Protein AF-A0A3B8PTM5-F1 (afdb_monomer_lite)

Sequence (87 aa):
MADTSSPSHMKTFSVKLPEPLADWLNGEAKQTLRSRSETVREALELKRDGNAKRDRTMADAMADLRGTISGPRDLSTNPKYFADFGR

Secondary structure (DSSP, 8-state):
---------PPP------HHHHHHHHHHHHHHT--HHHHHHHHHHHHHHHHHTTT--HHHHTGGGTTTS---S-STT-GGGSTTTT-

Radius of gyration: 24.59 Å; chains: 1; bounding box: 59×55×47 Å

Structure (mmCIF, N/CA/C/O backbone):
data_AF-A0A3B8PTM5-F1
#
_entry.id   AF-A0A3B8PTM5-F1
#
loop_
_atom_site.group_PDB
_atom_site.id
_atom_site.type_symbol
_atom_site.label_atom_id
_atom_site.label_alt_id
_atom_site.label_comp_id
_atom_site.label_asym_id
_atom_site.label_entity_id
_atom_site.label_seq_id
_atom_site.pdbx_PDB_ins_code
_atom_site.Cartn_x
_atom_site.Cartn_y
_atom_site.Cartn_z
_atom_site.occupancy
_atom_site.B_iso_or_equiv
_atom_site.auth_seq_id
_atom_site.auth_comp_id
_atom_site.auth_asym_id
_atom_site.auth_atom_id
_atom_site.pdbx_PDB_model_num
ATOM 1 N N . MET A 1 1 ? 17.424 33.147 -0.398 1.00 44.06 1 MET A N 1
ATOM 2 C CA . MET A 1 1 ? 17.068 31.962 -1.206 1.00 44.06 1 MET A CA 1
ATOM 3 C C . MET A 1 1 ? 15.917 31.277 -0.491 1.00 44.06 1 MET A C 1
ATOM 5 O O . MET A 1 1 ? 16.154 30.644 0.525 1.00 44.06 1 MET A O 1
ATOM 9 N N . ALA A 1 2 ? 14.680 31.555 -0.907 1.00 42.53 2 ALA A N 1
ATOM 10 C CA . ALA A 1 2 ? 13.485 30.990 -0.285 1.00 42.53 2 ALA A CA 1
ATOM 11 C C . ALA A 1 2 ? 13.160 29.659 -0.970 1.00 42.53 2 ALA A C 1
ATOM 13 O O . ALA A 1 2 ? 12.945 29.617 -2.181 1.00 42.53 2 ALA A O 1
ATOM 14 N N . ASP A 1 3 ? 13.188 28.588 -0.187 1.00 45.00 3 ASP A N 1
ATOM 15 C CA . ASP A 1 3 ? 12.838 27.240 -0.608 1.00 45.00 3 ASP A CA 1
ATOM 16 C C . ASP A 1 3 ? 11.344 27.204 -0.962 1.00 45.00 3 ASP A C 1
ATOM 18 O O . ASP A 1 3 ? 10.480 27.409 -0.110 1.00 45.00 3 ASP A O 1
ATOM 22 N N . THR A 1 4 ? 11.031 27.047 -2.249 1.00 51.34 4 THR A N 1
ATOM 23 C CA . THR A 1 4 ? 9.648 27.024 -2.748 1.00 51.34 4 THR A CA 1
ATOM 24 C C . THR A 1 4 ? 9.218 25.573 -2.941 1.00 51.34 4 THR A C 1
ATOM 26 O O . THR A 1 4 ? 8.946 25.129 -4.055 1.00 51.34 4 THR A O 1
ATOM 29 N N . SER A 1 5 ? 9.174 24.808 -1.850 1.00 44.28 5 SER A N 1
ATOM 30 C CA . SER A 1 5 ? 8.529 23.495 -1.854 1.00 44.28 5 SER A CA 1
ATOM 31 C C . SER A 1 5 ? 7.014 23.714 -1.873 1.00 44.28 5 SER A C 1
ATOM 33 O O . SER A 1 5 ? 6.382 23.987 -0.853 1.00 44.28 5 SER A O 1
ATOM 35 N N . SER A 1 6 ? 6.439 23.716 -3.076 1.00 52.28 6 SER A N 1
ATOM 36 C CA . SER A 1 6 ? 4.992 23.837 -3.274 1.00 52.28 6 SER A CA 1
ATOM 37 C C . SER A 1 6 ? 4.284 22.643 -2.621 1.00 52.28 6 SER A C 1
ATOM 39 O O . SER A 1 6 ? 4.713 21.510 -2.851 1.00 52.28 6 SER A O 1
ATOM 41 N N . PRO A 1 7 ? 3.196 22.834 -1.849 1.00 56.50 7 PRO A N 1
ATOM 42 C CA . PRO A 1 7 ? 2.412 21.713 -1.355 1.00 56.50 7 PRO A CA 1
ATOM 43 C C . PRO A 1 7 ? 1.844 20.966 -2.562 1.00 56.50 7 PRO A C 1
ATOM 45 O O . PRO A 1 7 ? 1.081 21.514 -3.360 1.00 56.50 7 PRO A O 1
ATOM 48 N N . SER A 1 8 ? 2.261 19.714 -2.724 1.00 62.53 8 SER A N 1
ATOM 49 C CA . SER A 1 8 ? 1.727 18.800 -3.724 1.00 62.53 8 SER A CA 1
ATOM 50 C C . SER A 1 8 ? 0.203 18.762 -3.580 1.00 62.53 8 SER A C 1
ATOM 52 O O . SER A 1 8 ? -0.337 18.370 -2.549 1.00 62.53 8 SER A O 1
ATOM 54 N N . HIS A 1 9 ? -0.514 19.241 -4.598 1.00 72.00 9 HIS A N 1
ATOM 55 C CA . HIS A 1 9 ? -1.974 19.285 -4.584 1.00 72.00 9 HIS A CA 1
ATOM 56 C C . HIS A 1 9 ? -2.538 17.857 -4.494 1.00 72.00 9 HIS A C 1
ATOM 58 O O . HIS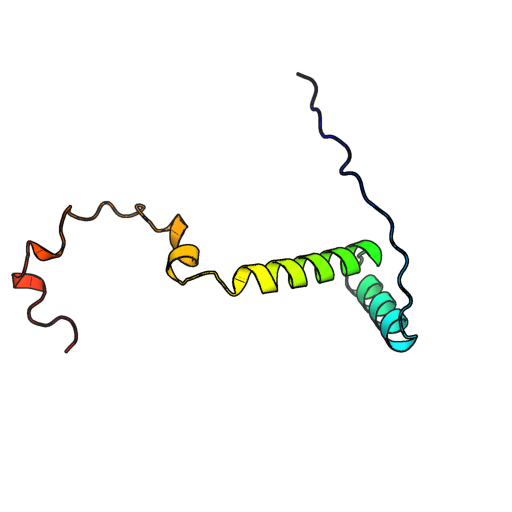 A 1 9 ? -2.652 17.151 -5.497 1.00 72.00 9 HIS A O 1
ATOM 64 N N . MET A 1 10 ? -2.906 17.422 -3.288 1.00 79.38 10 MET A N 1
ATOM 65 C CA . MET A 1 10 ? -3.579 16.146 -3.066 1.00 79.38 10 MET A CA 1
ATOM 66 C C . MET A 1 10 ? -5.064 16.291 -3.400 1.00 79.38 10 MET A C 1
ATOM 68 O O . MET A 1 10 ? -5.777 17.084 -2.787 1.00 79.38 10 MET A O 1
ATOM 72 N N . LYS A 1 11 ? -5.545 15.511 -4.371 1.00 84.38 11 LYS A N 1
ATOM 73 C CA . LYS A 1 11 ? -6.978 15.405 -4.668 1.00 84.38 11 LYS A CA 1
ATOM 74 C C . LYS A 1 11 ? -7.577 14.255 -3.868 1.00 84.38 11 LYS A C 1
ATOM 76 O O . LYS A 1 11 ? -7.072 13.134 -3.917 1.00 84.38 11 LYS A O 1
ATOM 81 N N . THR A 1 12 ? -8.653 14.531 -3.142 1.00 89.00 12 THR A N 1
ATOM 82 C CA . THR A 1 12 ? -9.427 13.508 -2.440 1.00 89.00 12 THR A CA 1
ATOM 83 C C . THR A 1 12 ? -10.417 12.862 -3.401 1.00 89.00 12 THR A C 1
ATOM 85 O O . THR A 1 12 ? -11.066 13.530 -4.204 1.00 89.00 12 THR A O 1
ATOM 88 N N . PHE A 1 13 ? -10.527 11.540 -3.330 1.00 86.31 13 PHE A N 1
ATOM 89 C CA . PHE A 1 13 ? -11.513 10.767 -4.072 1.00 86.31 13 PHE A CA 1
ATOM 90 C C . PHE A 1 13 ? -12.161 9.769 -3.112 1.00 86.31 13 PHE A C 1
ATOM 92 O O . PHE A 1 13 ? -11.510 9.271 -2.195 1.00 86.31 13 PHE A O 1
ATOM 99 N N . SER A 1 14 ? -13.458 9.522 -3.286 1.00 89.75 14 SER A N 1
ATOM 100 C CA . SER A 1 14 ? -14.209 8.554 -2.482 1.00 89.75 14 SER A CA 1
ATOM 101 C C . SER A 1 14 ? -14.521 7.334 -3.336 1.00 89.75 14 SER A C 1
ATOM 103 O O . SER A 1 14 ? -15.067 7.473 -4.429 1.00 89.75 14 SER A O 1
ATOM 105 N N . VAL A 1 15 ? -14.180 6.145 -2.841 1.00 89.12 15 VAL A N 1
ATOM 106 C CA . VAL A 1 15 ? -14.429 4.868 -3.524 1.00 89.12 15 VAL A CA 1
ATOM 107 C C . VAL A 1 15 ? -15.239 3.971 -2.611 1.00 89.12 15 VAL A C 1
ATOM 109 O O . VAL A 1 15 ? -14.945 3.853 -1.424 1.00 89.12 15 VAL A O 1
ATOM 112 N N . LYS A 1 16 ? -16.260 3.327 -3.177 1.00 93.62 16 LYS A N 1
ATOM 113 C CA . LYS A 1 16 ? -16.994 2.266 -2.490 1.00 93.62 16 LYS A CA 1
ATOM 114 C C . LYS A 1 16 ? -16.155 0.993 -2.531 1.00 93.62 16 LYS A C 1
ATOM 116 O O . LYS A 1 16 ? -15.806 0.532 -3.615 1.00 93.62 16 LYS A O 1
ATOM 121 N N . LEU A 1 17 ? -15.846 0.445 -1.362 1.00 91.44 17 LEU A N 1
ATOM 122 C CA . LEU A 1 17 ? -15.109 -0.806 -1.215 1.00 91.44 17 LEU A CA 1
ATOM 123 C C . LEU A 1 17 ? -16.048 -1.875 -0.645 1.00 91.44 17 LEU A C 1
ATOM 125 O O . LEU A 1 17 ? -16.866 -1.549 0.214 1.00 91.44 17 LEU A O 1
ATOM 129 N N . PRO A 1 18 ? -15.949 -3.134 -1.098 1.00 95.81 18 PRO A N 1
ATOM 130 C CA . PRO A 1 18 ? -16.565 -4.253 -0.397 1.00 95.81 18 PRO A CA 1
ATOM 131 C C . PRO A 1 18 ? -16.041 -4.346 1.042 1.00 95.81 18 PRO A C 1
ATOM 133 O O . PRO A 1 18 ? -14.845 -4.141 1.261 1.00 95.81 18 PRO A O 1
ATOM 136 N N . GLU A 1 19 ? -16.904 -4.717 1.992 1.00 93.12 19 GLU A N 1
ATOM 137 C CA . GLU A 1 19 ? -16.556 -4.847 3.419 1.00 93.12 19 GLU A CA 1
ATOM 138 C C . GLU A 1 19 ? -15.256 -5.643 3.661 1.00 93.12 19 GLU A C 1
ATOM 140 O O . GLU A 1 19 ? -14.355 -5.117 4.314 1.00 93.12 19 GLU A O 1
ATOM 145 N N . PRO A 1 20 ? -15.051 -6.827 3.035 1.00 94.44 20 PRO A N 1
ATOM 146 C 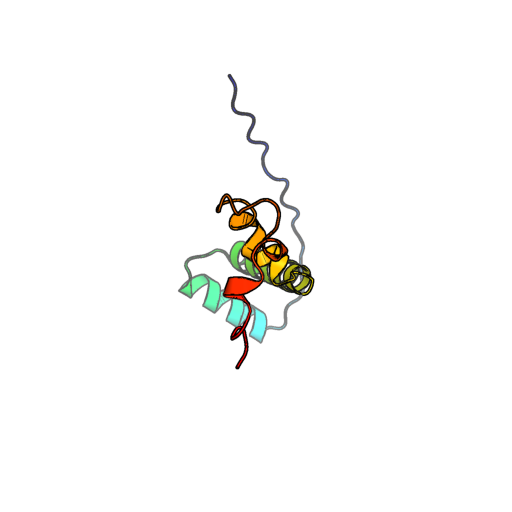CA . PRO A 1 20 ? -13.836 -7.615 3.264 1.00 94.44 20 PRO A CA 1
ATOM 147 C C . PRO A 1 20 ? -12.550 -6.889 2.850 1.00 94.44 20 PRO A C 1
ATOM 149 O O . PRO A 1 20 ? -11.491 -7.085 3.442 1.00 94.44 20 PRO A O 1
ATOM 152 N N . LEU A 1 21 ? -12.633 -6.043 1.819 1.00 91.50 21 LEU A N 1
ATOM 153 C CA . LEU A 1 21 ? -11.491 -5.283 1.319 1.00 91.50 21 LEU A CA 1
ATOM 154 C C . LEU A 1 21 ? -11.185 -4.084 2.224 1.00 91.50 21 LEU A C 1
ATOM 156 O O . LEU A 1 21 ? -10.020 -3.737 2.413 1.00 91.50 21 LEU A O 1
ATOM 160 N N . ALA A 1 22 ? -12.219 -3.466 2.799 1.00 92.19 22 ALA A N 1
ATOM 161 C CA . ALA A 1 22 ? -12.056 -2.404 3.784 1.00 92.19 22 ALA A CA 1
ATOM 162 C C . ALA A 1 22 ? -11.414 -2.935 5.076 1.00 92.19 22 ALA A C 1
ATOM 164 O O . ALA A 1 22 ? -10.492 -2.307 5.602 1.00 92.19 22 ALA A O 1
ATOM 165 N N . ASP A 1 23 ? -11.842 -4.109 5.545 1.00 94.25 23 ASP A N 1
ATOM 166 C CA . ASP A 1 23 ? -11.269 -4.774 6.718 1.00 94.25 23 ASP A CA 1
ATOM 167 C C . ASP A 1 23 ? -9.802 -5.139 6.512 1.00 94.25 23 ASP A C 1
ATOM 169 O O . ASP A 1 23 ? -8.959 -4.839 7.362 1.00 94.25 23 ASP A O 1
ATOM 173 N N . TRP A 1 24 ? -9.480 -5.712 5.351 1.00 93.62 24 TRP A N 1
ATOM 174 C CA . TRP A 1 24 ? -8.101 -5.997 4.971 1.00 93.62 24 TRP A CA 1
ATOM 175 C C . TRP A 1 24 ? -7.242 -4.726 4.954 1.00 93.62 24 TRP A C 1
ATOM 177 O O . TRP A 1 24 ? -6.191 -4.698 5.591 1.00 93.62 24 TRP A O 1
ATOM 187 N N . LEU A 1 25 ? -7.717 -3.644 4.322 1.00 92.00 25 LEU A N 1
ATOM 188 C CA . LEU A 1 25 ? -6.983 -2.376 4.247 1.00 92.00 25 LEU A CA 1
ATOM 189 C C . LEU A 1 25 ? -6.732 -1.774 5.638 1.00 92.00 25 LEU A C 1
ATOM 191 O O . LEU A 1 25 ? -5.658 -1.238 5.913 1.00 92.00 25 LEU A O 1
ATOM 195 N N . ASN A 1 26 ? -7.719 -1.861 6.532 1.00 90.94 26 ASN A N 1
ATOM 196 C CA . ASN A 1 26 ? -7.576 -1.424 7.919 1.00 90.94 26 ASN A CA 1
ATOM 197 C C . ASN A 1 26 ? -6.560 -2.287 8.686 1.00 90.94 26 ASN A C 1
ATOM 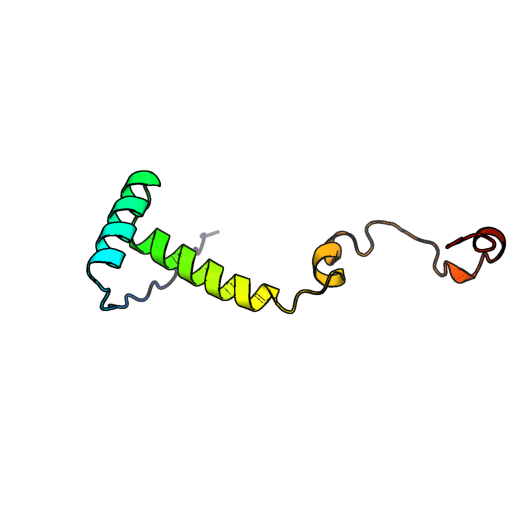199 O O . ASN A 1 26 ? -5.813 -1.762 9.514 1.00 90.94 26 ASN A O 1
ATOM 203 N N . GLY A 1 27 ? -6.543 -3.598 8.435 1.00 91.38 27 GLY A N 1
ATOM 204 C CA . GLY A 1 27 ? -5.572 -4.528 9.007 1.00 91.38 27 GLY A CA 1
ATOM 205 C C . GLY A 1 27 ? -4.150 -4.234 8.539 1.00 91.38 27 GLY A C 1
ATOM 206 O O . GLY A 1 27 ? -3.246 -4.133 9.365 1.00 91.38 27 GLY A O 1
ATOM 207 N N . GLU A 1 28 ? -3.967 -4.020 7.239 1.00 89.44 28 GLU A N 1
ATOM 208 C CA . GLU A 1 28 ? -2.670 -3.702 6.642 1.00 89.44 28 GLU A CA 1
ATOM 209 C C . GLU A 1 28 ? -2.113 -2.381 7.179 1.00 89.44 28 GLU A C 1
ATOM 211 O O . GLU A 1 28 ? -0.996 -2.354 7.688 1.00 89.44 28 GLU A O 1
ATOM 216 N N . ALA A 1 29 ? -2.928 -1.321 7.201 1.00 89.50 29 ALA A N 1
ATOM 217 C CA . ALA A 1 29 ? -2.540 -0.020 7.748 1.00 89.50 29 ALA A CA 1
ATOM 218 C C . ALA A 1 29 ? -2.040 -0.108 9.205 1.00 89.50 29 ALA A C 1
ATOM 220 O O . ALA A 1 29 ? -1.074 0.560 9.581 1.00 89.50 29 ALA A O 1
ATOM 221 N N . LYS A 1 30 ? -2.670 -0.963 10.028 1.00 88.00 30 LYS A N 1
ATOM 222 C CA . LYS A 1 30 ? -2.241 -1.214 11.413 1.00 88.00 30 LYS A CA 1
ATOM 223 C C . LYS A 1 30 ? -0.910 -1.959 11.484 1.00 88.00 30 LYS A C 1
ATOM 225 O O . LYS A 1 30 ? -0.090 -1.622 12.331 1.00 88.00 30 LYS A O 1
ATOM 230 N N . GLN A 1 31 ? -0.699 -2.952 10.621 1.00 87.00 31 GLN A N 1
ATOM 231 C CA . GLN A 1 31 ? 0.539 -3.738 10.602 1.00 87.00 31 GLN A CA 1
ATOM 232 C C . GLN A 1 31 ? 1.735 -2.917 10.116 1.00 87.00 31 GLN A C 1
ATOM 234 O O . GLN A 1 31 ? 2.826 -3.041 10.664 1.00 87.00 31 GLN A O 1
ATOM 239 N N . THR A 1 32 ? 1.535 -2.054 9.120 1.00 83.31 32 THR A N 1
ATOM 240 C CA . THR A 1 32 ? 2.609 -1.252 8.522 1.00 83.31 32 THR A CA 1
ATOM 241 C C . THR A 1 32 ? 2.828 0.094 9.215 1.00 83.31 32 THR A C 1
ATOM 243 O O . THR A 1 32 ? 3.738 0.817 8.820 1.00 83.31 32 THR A O 1
ATOM 246 N N . LEU A 1 33 ? 2.013 0.453 10.222 1.00 86.75 33 LEU A N 1
ATOM 247 C CA . LEU A 1 33 ? 1.994 1.779 10.867 1.00 86.75 33 LEU A CA 1
ATOM 248 C C . LEU A 1 33 ? 1.823 2.935 9.860 1.00 86.75 33 LEU A C 1
ATOM 250 O O . LEU A 1 33 ? 2.310 4.045 10.076 1.00 86.75 33 LEU A O 1
ATOM 254 N N . ARG A 1 34 ? 1.119 2.677 8.750 1.00 86.75 34 ARG A N 1
ATOM 255 C CA . ARG A 1 34 ? 0.865 3.652 7.677 1.00 86.75 34 ARG A CA 1
ATOM 256 C C . ARG A 1 34 ? -0.596 4.069 7.669 1.00 86.75 34 ARG A C 1
ATOM 258 O O . ARG A 1 34 ? -1.474 3.363 8.160 1.00 86.75 34 ARG A O 1
ATOM 265 N N . SER A 1 35 ? -0.884 5.232 7.088 1.00 89.44 35 SER A N 1
ATOM 266 C CA . SER A 1 35 ? -2.275 5.650 6.901 1.00 89.44 35 SER A CA 1
ATOM 267 C C . SER A 1 35 ? -2.935 4.870 5.761 1.00 89.44 35 SER A C 1
ATOM 269 O O . SER A 1 35 ? -2.298 4.560 4.758 1.00 89.44 35 SER A O 1
ATOM 271 N N . ARG A 1 36 ? -4.250 4.639 5.856 1.00 87.19 36 ARG A N 1
ATOM 272 C CA . ARG A 1 36 ? -5.040 4.005 4.779 1.00 87.19 36 ARG A CA 1
ATOM 273 C C . ARG A 1 36 ? -4.837 4.698 3.430 1.00 87.19 36 ARG A C 1
ATOM 275 O O . ARG A 1 36 ? -4.716 4.045 2.402 1.00 87.19 36 ARG A O 1
ATOM 282 N N . SER A 1 37 ? -4.768 6.028 3.441 1.00 88.31 37 SER A N 1
ATOM 283 C CA . SER A 1 37 ? -4.549 6.839 2.241 1.00 88.31 37 SER A CA 1
ATOM 284 C C . SER A 1 37 ? -3.146 6.677 1.657 1.00 88.31 37 SER A C 1
ATOM 286 O O . SER A 1 37 ? -2.971 6.853 0.456 1.00 88.31 37 SER A O 1
ATOM 288 N N . GLU A 1 38 ? -2.150 6.386 2.491 1.00 86.75 38 GLU A N 1
ATOM 289 C CA . GLU A 1 38 ? -0.779 6.109 2.060 1.00 86.75 38 GLU A CA 1
ATOM 290 C C . GLU A 1 38 ? -0.682 4.727 1.423 1.00 86.75 38 GLU A C 1
ATOM 292 O O . GLU A 1 38 ? -0.223 4.634 0.291 1.00 86.75 38 GLU A O 1
ATOM 297 N N . THR A 1 39 ? -1.239 3.701 2.072 1.00 88.75 39 THR A N 1
ATOM 298 C CA . THR A 1 39 ? -1.324 2.340 1.523 1.00 88.75 39 THR A CA 1
ATOM 299 C C . THR A 1 39 ? -2.069 2.314 0.185 1.00 88.75 39 THR A C 1
ATOM 301 O O . THR A 1 39 ? -1.600 1.728 -0.787 1.00 88.75 39 THR A O 1
ATOM 304 N N . VAL A 1 40 ? -3.209 3.011 0.082 1.00 90.75 40 VAL A N 1
ATOM 305 C CA . VAL A 1 40 ? -3.966 3.102 -1.181 1.00 90.75 40 VAL A CA 1
ATOM 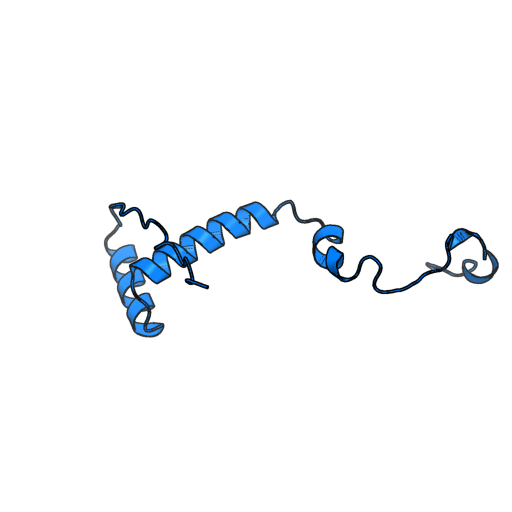306 C C . VAL A 1 40 ? -3.169 3.833 -2.262 1.00 90.75 40 VAL A C 1
ATOM 308 O O . VAL A 1 40 ? -3.189 3.415 -3.418 1.00 90.75 40 VAL A O 1
ATOM 311 N N . ARG A 1 41 ? -2.467 4.919 -1.916 1.00 90.50 41 ARG A N 1
ATOM 312 C CA . ARG A 1 41 ? -1.646 5.661 -2.882 1.00 90.50 41 ARG A CA 1
ATOM 313 C C . ARG A 1 41 ? -0.490 4.811 -3.394 1.00 90.50 41 ARG A C 1
ATOM 315 O O . ARG A 1 41 ? -0.323 4.720 -4.603 1.00 90.50 41 ARG A O 1
ATOM 322 N N . GLU A 1 42 ? 0.232 4.149 -2.497 1.00 87.62 42 GLU A N 1
ATOM 323 C CA . GLU A 1 42 ? 1.327 3.237 -2.833 1.00 87.62 42 GLU A CA 1
ATOM 324 C C . GLU A 1 42 ? 0.841 2.100 -3.738 1.00 87.62 42 GLU A C 1
ATOM 326 O O . GLU A 1 42 ? 1.442 1.840 -4.776 1.00 87.62 42 GLU A O 1
ATOM 331 N N . ALA A 1 43 ? -0.294 1.472 -3.421 1.00 87.75 43 ALA A N 1
ATOM 332 C CA . ALA A 1 43 ? -0.870 0.423 -4.260 1.00 87.75 43 ALA A CA 1
ATOM 333 C C . ALA A 1 43 ? -1.231 0.928 -5.672 1.00 87.75 43 ALA A C 1
ATOM 335 O O . ALA A 1 43 ? -1.010 0.229 -6.666 1.00 87.75 43 ALA A O 1
ATOM 336 N N . LEU A 1 44 ? -1.765 2.150 -5.782 1.00 89.06 44 LEU A N 1
ATOM 337 C CA . LEU A 1 44 ? -2.079 2.781 -7.068 1.00 89.06 44 LEU A CA 1
ATOM 338 C C . LEU A 1 44 ? -0.814 3.145 -7.858 1.00 89.06 44 LEU A C 1
ATOM 340 O O . LEU A 1 44 ? -0.776 2.928 -9.070 1.00 89.06 44 LEU A O 1
ATOM 344 N N . GLU A 1 45 ? 0.218 3.659 -7.190 1.00 88.12 45 GLU A N 1
ATOM 345 C CA . GLU A 1 45 ? 1.521 3.974 -7.786 1.00 88.12 45 GLU A CA 1
ATOM 346 C C . GLU A 1 45 ? 2.228 2.704 -8.263 1.00 88.12 45 GLU A C 1
ATOM 348 O O . GLU A 1 45 ? 2.616 2.627 -9.424 1.00 88.12 45 GLU A O 1
ATOM 353 N N . LEU A 1 46 ? 2.268 1.652 -7.443 1.00 85.62 46 LEU A N 1
ATOM 354 C CA . LEU A 1 46 ? 2.803 0.342 -7.820 1.00 85.62 46 LEU A CA 1
ATOM 355 C C . LEU A 1 46 ? 2.055 -0.261 -9.009 1.00 85.62 46 LEU A C 1
ATOM 357 O O . LEU A 1 46 ? 2.674 -0.840 -9.901 1.00 85.62 46 LEU A O 1
ATOM 361 N N . LYS A 1 47 ? 0.725 -0.120 -9.066 1.00 83.94 47 LYS A N 1
ATOM 362 C CA . LYS A 1 47 ? -0.062 -0.588 -10.214 1.00 83.94 47 LYS A CA 1
ATOM 363 C C . LYS A 1 47 ? 0.238 0.222 -11.476 1.00 83.94 47 LYS A C 1
ATOM 365 O O . LYS A 1 47 ? 0.333 -0.363 -12.557 1.00 83.94 47 LYS A O 1
ATOM 370 N N . ARG A 1 48 ? 0.386 1.543 -11.346 1.00 80.81 48 ARG A N 1
ATOM 371 C CA . ARG A 1 48 ? 0.755 2.453 -12.438 1.00 80.81 48 ARG A CA 1
ATOM 372 C C . ARG A 1 48 ? 2.152 2.127 -12.970 1.00 80.81 48 ARG A C 1
ATOM 374 O O . ARG A 1 48 ? 2.311 1.929 -14.173 1.00 80.81 48 ARG A O 1
ATOM 381 N N . ASP A 1 49 ? 3.128 1.996 -12.082 1.00 77.94 49 ASP A N 1
ATOM 382 C CA . ASP A 1 49 ? 4.527 1.728 -12.414 1.00 77.94 49 ASP A CA 1
ATOM 383 C C . ASP A 1 49 ? 4.744 0.297 -12.894 1.00 77.94 49 ASP A C 1
ATOM 385 O O . ASP A 1 49 ? 5.526 0.058 -13.811 1.00 77.94 49 ASP A O 1
ATOM 389 N N . GLY A 1 50 ? 4.015 -0.666 -12.331 1.00 63.38 50 GLY A N 1
ATOM 390 C CA . GLY A 1 50 ? 3.987 -2.047 -12.805 1.00 63.38 50 GLY A CA 1
ATOM 391 C C . GLY A 1 50 ? 3.431 -2.169 -14.225 1.00 63.38 50 GLY A C 1
ATOM 392 O O . GLY A 1 50 ? 3.820 -3.078 -14.954 1.00 63.38 50 GLY A O 1
ATOM 393 N N . ASN A 1 51 ? 2.577 -1.232 -14.656 1.00 54.53 51 ASN A N 1
ATOM 394 C CA . ASN A 1 51 ? 2.166 -1.132 -16.054 1.00 54.53 51 ASN A CA 1
ATOM 395 C C . ASN A 1 51 ? 3.214 -0.401 -16.911 1.00 54.53 51 ASN A C 1
ATOM 397 O O . ASN A 1 51 ? 3.474 -0.825 -18.030 1.00 54.53 51 ASN A O 1
ATOM 401 N N . ALA A 1 52 ? 3.879 0.625 -16.371 1.00 53.72 52 ALA A N 1
ATOM 402 C CA . ALA A 1 52 ? 4.970 1.332 -17.052 1.00 53.72 52 ALA A CA 1
ATOM 403 C C . ALA A 1 52 ? 6.252 0.486 -17.213 1.00 53.72 52 ALA A C 1
ATOM 405 O O . ALA A 1 52 ? 7.075 0.762 -18.081 1.00 53.72 52 ALA A O 1
ATOM 406 N N . LYS A 1 53 ? 6.445 -0.551 -16.388 1.00 52.69 53 LYS A N 1
ATOM 407 C CA . LYS A 1 53 ? 7.577 -1.489 -16.479 1.00 52.69 53 LYS A CA 1
ATOM 408 C C . LYS A 1 53 ? 7.401 -2.584 -17.530 1.00 52.69 53 LYS A C 1
ATOM 410 O O . LYS A 1 53 ? 8.386 -3.251 -17.827 1.00 52.69 53 LYS A O 1
ATOM 415 N N . ARG A 1 54 ? 6.205 -2.778 -18.100 1.00 54.75 54 ARG A N 1
ATOM 416 C CA . ARG A 1 54 ? 5.997 -3.800 -19.144 1.00 54.75 54 ARG A CA 1
ATOM 417 C C . ARG A 1 54 ? 6.748 -3.501 -20.442 1.00 54.75 54 ARG A C 1
ATOM 419 O O . ARG A 1 54 ? 7.115 -4.447 -21.123 1.00 54.75 54 ARG A O 1
ATOM 426 N N . ASP A 1 55 ? 7.050 -2.231 -20.707 1.00 58.75 55 ASP A N 1
ATOM 427 C CA . ASP A 1 55 ? 7.826 -1.807 -21.879 1.00 58.75 55 ASP A CA 1
ATOM 428 C C . ASP A 1 55 ? 9.312 -1.558 -21.577 1.00 58.75 55 ASP A C 1
ATOM 430 O O . ASP A 1 55 ? 10.046 -1.104 -22.452 1.00 58.75 55 ASP A O 1
ATOM 434 N N . ARG A 1 56 ? 9.794 -1.842 -20.356 1.00 60.47 56 ARG A N 1
ATOM 435 C CA . ARG A 1 56 ? 11.228 -1.700 -20.071 1.00 60.47 56 ARG A CA 1
ATOM 436 C C . ARG A 1 56 ? 11.976 -2.884 -20.648 1.00 60.47 56 ARG A C 1
ATOM 438 O O . ARG A 1 56 ? 11.868 -4.009 -20.161 1.00 60.47 56 ARG A O 1
ATOM 445 N N . THR A 1 57 ? 12.763 -2.609 -21.674 1.00 71.00 57 THR A N 1
ATOM 446 C CA . THR A 1 57 ? 13.685 -3.588 -22.233 1.00 71.00 57 THR A CA 1
ATOM 447 C C . THR A 1 57 ? 14.841 -3.830 -21.259 1.00 71.00 57 THR A C 1
ATOM 449 O O . THR A 1 57 ? 15.137 -3.003 -20.394 1.00 71.00 57 THR A O 1
ATOM 452 N N . MET A 1 58 ? 15.550 -4.953 -21.412 1.00 70.81 58 MET A N 1
ATOM 453 C CA . MET A 1 58 ? 16.786 -5.207 -20.654 1.00 70.81 58 MET A CA 1
ATOM 454 C C . MET A 1 58 ? 17.812 -4.073 -20.842 1.00 70.81 58 MET A C 1
ATOM 456 O O . MET A 1 58 ? 18.576 -3.766 -19.930 1.00 70.81 58 MET A O 1
ATOM 460 N N . ALA A 1 59 ? 17.788 -3.406 -22.002 1.00 73.38 59 ALA A N 1
ATOM 461 C CA . ALA A 1 59 ? 18.634 -2.252 -22.281 1.00 73.38 59 ALA A CA 1
ATOM 462 C C . ALA A 1 59 ? 18.273 -1.028 -21.421 1.00 73.38 59 ALA A C 1
ATOM 464 O O . ALA A 1 59 ? 19.178 -0.340 -20.959 1.00 73.38 59 ALA A O 1
ATOM 465 N N . ASP A 1 60 ? 16.987 -0.785 -21.148 1.00 74.25 60 ASP A N 1
ATOM 466 C CA . ASP A 1 60 ? 16.547 0.299 -20.255 1.00 74.25 60 ASP A CA 1
ATOM 467 C C . ASP A 1 60 ? 16.923 0.026 -18.796 1.00 74.25 60 ASP A C 1
ATOM 469 O O . ASP A 1 60 ? 17.216 0.950 -18.039 1.00 74.25 60 ASP A O 1
ATOM 473 N N . ALA A 1 61 ? 16.930 -1.248 -18.394 1.00 75.31 61 ALA A N 1
ATOM 474 C CA . ALA A 1 61 ? 17.340 -1.657 -17.053 1.00 75.31 61 ALA A CA 1
ATOM 475 C C . ALA A 1 61 ? 18.849 -1.486 -16.809 1.00 75.31 61 ALA A C 1
ATOM 477 O O . ALA A 1 61 ? 19.244 -1.303 -15.665 1.00 75.31 61 ALA A O 1
ATOM 478 N N . MET A 1 62 ? 19.662 -1.535 -17.870 1.00 78.00 62 MET A N 1
ATOM 479 C CA . MET A 1 62 ? 21.123 -1.382 -17.834 1.00 78.00 62 MET A CA 1
ATOM 480 C C . MET A 1 62 ? 21.593 -0.027 -18.391 1.00 78.00 62 MET A C 1
ATOM 482 O O . MET A 1 62 ? 22.754 0.126 -18.777 1.00 78.00 62 MET A O 1
ATOM 486 N N . ALA A 1 63 ? 20.695 0.957 -18.497 1.00 77.56 63 ALA A N 1
ATOM 487 C CA . ALA A 1 63 ? 21.011 2.264 -19.069 1.00 77.56 63 ALA A CA 1
ATOM 488 C C . ALA A 1 63 ? 22.065 3.033 -18.250 1.00 77.56 63 ALA A C 1
ATOM 490 O O . ALA A 1 63 ? 22.852 3.787 -18.815 1.00 77.56 63 ALA A O 1
ATOM 491 N N . ASP A 1 64 ? 22.111 2.808 -16.940 1.00 76.06 64 ASP A N 1
ATOM 492 C CA . ASP A 1 64 ? 23.131 3.305 -16.012 1.00 76.06 64 ASP A CA 1
ATOM 493 C C . ASP A 1 64 ? 24.523 2.699 -16.255 1.00 76.06 64 ASP A C 1
ATOM 495 O O . ASP A 1 64 ? 25.537 3.338 -15.977 1.00 76.06 64 ASP A O 1
ATOM 499 N N . LEU A 1 65 ? 24.569 1.492 -16.820 1.00 71.25 65 LEU A N 1
ATOM 500 C CA . LEU A 1 65 ? 25.787 0.789 -17.217 1.00 71.25 65 LEU A CA 1
ATOM 501 C C . LEU A 1 65 ? 26.271 1.189 -18.623 1.00 71.25 65 LEU A C 1
ATOM 503 O O . LEU A 1 65 ? 27.390 0.862 -19.038 1.00 71.25 65 LEU A O 1
ATOM 507 N N . ARG A 1 66 ? 25.425 1.887 -19.391 1.00 66.44 66 ARG A N 1
ATOM 508 C CA . ARG A 1 66 ? 25.716 2.310 -20.762 1.00 66.44 66 ARG A CA 1
ATOM 509 C C . ARG A 1 66 ? 26.764 3.422 -20.748 1.00 66.44 66 ARG A C 1
ATOM 511 O O . ARG A 1 66 ? 26.468 4.573 -20.452 1.00 66.44 66 ARG A O 1
ATOM 518 N N . GLY A 1 67 ? 27.992 3.082 -21.134 1.00 67.31 67 GLY A N 1
ATOM 519 C CA . GLY A 1 67 ? 29.103 4.037 -21.219 1.00 67.31 67 GLY A CA 1
ATOM 520 C C . GLY A 1 67 ? 29.951 4.155 -19.949 1.00 67.31 67 GLY A C 1
ATOM 521 O O . GLY A 1 67 ? 30.910 4.921 -19.945 1.00 67.31 67 GLY A O 1
ATOM 522 N N . THR A 1 68 ? 29.670 3.368 -18.904 1.00 64.31 68 THR A N 1
ATOM 523 C CA . THR A 1 68 ? 30.539 3.241 -17.715 1.00 64.31 68 THR A CA 1
ATOM 524 C C . THR A 1 68 ? 31.884 2.601 -18.062 1.00 64.31 68 THR A C 1
ATOM 526 O O . THR A 1 68 ? 32.895 2.857 -17.413 1.00 64.31 68 THR A O 1
ATOM 529 N N . ILE A 1 69 ? 31.907 1.773 -19.106 1.00 67.19 69 ILE A N 1
ATOM 530 C CA . ILE A 1 69 ? 33.115 1.132 -19.614 1.00 67.19 69 ILE A CA 1
ATOM 531 C C . ILE A 1 69 ? 33.491 1.823 -20.922 1.00 67.19 69 ILE A C 1
ATOM 533 O O . ILE A 1 69 ? 32.743 1.775 -21.900 1.00 67.19 69 ILE A O 1
ATOM 537 N N . SER A 1 70 ? 34.667 2.453 -20.941 1.00 65.12 70 SER A N 1
ATOM 538 C CA . SER A 1 70 ? 35.282 2.935 -22.177 1.00 65.12 70 SER A CA 1
ATOM 539 C C . SER A 1 70 ? 35.782 1.726 -22.967 1.00 65.12 70 SER A C 1
ATOM 541 O O . SER A 1 70 ? 36.879 1.215 -22.739 1.00 65.12 70 SER A O 1
ATOM 543 N N . GLY A 1 71 ? 34.912 1.198 -23.825 1.00 64.69 71 GLY A N 1
ATOM 544 C CA . GLY A 1 71 ? 35.243 0.126 -24.752 1.00 64.69 71 GLY A CA 1
ATOM 545 C C . GLY A 1 71 ? 35.943 0.665 -26.005 1.00 64.69 71 GLY A C 1
ATOM 546 O O . GLY A 1 71 ? 35.775 1.834 -26.360 1.00 64.69 71 GLY A O 1
ATOM 547 N N . PRO A 1 72 ? 36.724 -0.168 -26.707 1.00 66.69 72 PRO A N 1
ATOM 548 C CA . PRO A 1 72 ? 37.256 0.192 -28.016 1.00 66.69 72 PRO A CA 1
ATOM 549 C C . PRO A 1 72 ? 36.118 0.567 -28.979 1.00 66.69 72 PRO A C 1
ATOM 551 O O . PRO A 1 72 ? 35.026 0.004 -28.915 1.00 66.69 72 PRO A O 1
ATOM 554 N N . ARG A 1 73 ? 36.389 1.518 -29.886 1.00 61.28 73 ARG A N 1
ATOM 555 C CA . ARG A 1 73 ? 35.412 2.079 -30.844 1.00 61.28 73 ARG A CA 1
ATOM 556 C C . ARG A 1 73 ? 34.713 1.014 -31.696 1.00 61.28 73 ARG A C 1
ATOM 558 O O . ARG A 1 73 ? 33.606 1.249 -32.168 1.00 61.28 73 ARG A O 1
ATOM 565 N N . ASP A 1 74 ? 35.366 -0.126 -31.882 1.00 62.38 74 ASP A N 1
ATOM 566 C CA . ASP A 1 74 ? 34.823 -1.285 -32.563 1.00 62.38 74 ASP A CA 1
ATOM 567 C C . ASP A 1 74 ? 35.391 -2.574 -31.936 1.00 62.38 74 ASP A C 1
ATOM 569 O O . ASP A 1 74 ? 36.606 -2.791 -31.889 1.00 62.38 74 ASP A O 1
ATOM 573 N N . LEU A 1 75 ? 34.503 -3.429 -31.423 1.00 59.19 75 LEU A N 1
ATOM 574 C CA . LEU A 1 75 ? 34.863 -4.763 -30.930 1.00 59.19 75 LEU A CA 1
ATOM 575 C C . LEU A 1 75 ? 35.126 -5.735 -32.093 1.00 59.19 75 LEU A C 1
ATOM 577 O O . LEU A 1 75 ? 35.830 -6.722 -31.915 1.00 59.19 75 LEU A O 1
ATOM 581 N N . SER A 1 76 ? 34.632 -5.427 -33.293 1.00 58.44 76 SER A N 1
ATOM 582 C CA . SER A 1 76 ? 34.784 -6.231 -34.513 1.00 58.44 76 SER A CA 1
ATOM 583 C C . SER A 1 76 ? 36.186 -6.127 -35.122 1.00 58.44 76 SER A C 1
ATOM 585 O O . SER A 1 76 ? 36.578 -6.972 -35.924 1.00 58.44 76 SER A O 1
ATOM 587 N N . THR A 1 77 ? 36.983 -5.131 -34.721 1.00 55.09 77 THR A N 1
ATOM 588 C CA . THR A 1 77 ? 38.324 -4.902 -35.283 1.00 55.09 77 THR A CA 1
ATOM 589 C C . THR A 1 77 ? 39.388 -5.905 -34.837 1.00 55.09 77 THR A C 1
ATOM 591 O O . THR A 1 77 ? 40.517 -5.837 -35.321 1.00 55.09 77 THR A O 1
ATOM 594 N N . ASN A 1 78 ? 39.068 -6.837 -33.932 1.00 56.69 78 ASN A N 1
ATOM 595 C CA . ASN A 1 78 ? 40.022 -7.840 -33.458 1.00 56.69 78 ASN A CA 1
ATOM 596 C C . ASN A 1 78 ? 39.493 -9.281 -33.612 1.00 56.69 78 ASN A C 1
ATOM 598 O O . ASN A 1 78 ? 39.254 -9.975 -32.618 1.00 56.69 78 ASN A O 1
ATOM 602 N N . PRO A 1 79 ? 39.328 -9.761 -34.860 1.00 60.53 79 PRO A N 1
ATOM 603 C CA . PRO A 1 79 ? 38.749 -11.074 -35.161 1.00 60.53 79 PRO A CA 1
ATOM 604 C C . PRO A 1 79 ? 39.533 -12.250 -34.558 1.00 60.53 79 PRO A C 1
ATOM 606 O O . PRO A 1 79 ? 38.978 -13.332 -34.388 1.00 60.53 79 PRO A O 1
ATOM 609 N N . LYS A 1 80 ? 40.799 -12.044 -34.160 1.00 64.81 80 LYS A N 1
ATOM 610 C CA . LYS A 1 80 ? 41.621 -13.058 -33.480 1.00 64.81 80 LYS A CA 1
ATOM 611 C C . LYS A 1 80 ? 41.016 -13.536 -32.149 1.00 64.81 80 LYS A C 1
ATOM 613 O O . LYS A 1 80 ? 41.290 -14.659 -31.744 1.00 64.81 80 LYS A O 1
ATOM 618 N N . TYR A 1 81 ? 40.198 -12.717 -31.486 1.00 62.47 81 TYR A N 1
ATOM 619 C CA . TYR A 1 81 ? 39.618 -13.022 -30.168 1.00 62.47 81 TYR A CA 1
ATOM 620 C C . TYR A 1 81 ? 38.163 -13.512 -30.241 1.00 62.47 81 TYR A C 1
ATOM 622 O O . TYR A 1 81 ? 37.573 -13.818 -29.211 1.00 62.47 81 TYR A O 1
ATOM 630 N N . PHE A 1 82 ? 37.596 -13.617 -31.448 1.00 66.06 82 PHE A N 1
ATOM 631 C CA . PHE A 1 82 ? 36.236 -14.117 -31.690 1.00 66.06 82 PHE A CA 1
ATOM 632 C C . PHE A 1 82 ? 36.195 -15.563 -32.198 1.00 66.06 82 PHE A C 1
ATOM 634 O O . PHE A 1 82 ? 35.108 -16.100 -32.388 1.00 66.06 82 PHE A O 1
ATOM 641 N N . ALA A 1 83 ? 37.351 -16.201 -32.411 1.00 67.31 83 ALA A N 1
ATOM 642 C CA . ALA A 1 83 ? 37.440 -17.526 -33.028 1.00 67.31 83 ALA A CA 1
ATOM 643 C C . ALA A 1 83 ? 36.667 -18.626 -32.270 1.00 67.31 83 ALA A C 1
ATOM 645 O O . ALA A 1 83 ? 36.157 -19.547 -32.903 1.00 67.31 83 ALA A O 1
ATOM 646 N N . ASP A 1 84 ? 36.529 -18.493 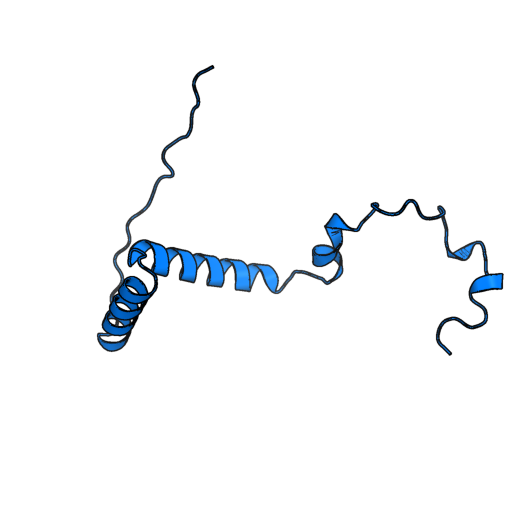-30.948 1.00 64.00 84 ASP A N 1
ATOM 647 C CA . ASP A 1 84 ? 35.863 -19.476 -30.080 1.00 64.00 84 ASP A CA 1
ATOM 648 C C . ASP A 1 84 ? 34.694 -18.878 -29.272 1.00 64.00 84 ASP A C 1
ATOM 650 O O . ASP A 1 84 ? 34.217 -19.478 -28.310 1.00 64.00 84 ASP A O 1
ATOM 654 N N . PHE A 1 85 ? 34.207 -17.685 -29.634 1.00 66.94 85 PHE A N 1
ATOM 655 C CA . PHE A 1 85 ? 33.092 -17.059 -28.921 1.00 66.94 85 PHE A CA 1
ATOM 656 C C . PHE A 1 85 ? 31.771 -17.774 -29.254 1.00 66.94 85 PHE A C 1
ATOM 658 O O . PHE A 1 85 ? 31.283 -17.690 -30.379 1.00 66.94 85 PHE A O 1
ATOM 665 N N . GLY A 1 86 ? 31.179 -18.460 -28.272 1.00 67.31 86 GLY A N 1
ATOM 666 C CA . GLY A 1 86 ? 29.880 -19.134 -28.413 1.00 67.31 86 GLY A CA 1
ATOM 667 C C . GLY A 1 86 ? 29.931 -20.620 -28.796 1.00 67.31 86 GLY A C 1
ATOM 668 O O . GLY A 1 86 ? 28.907 -21.150 -29.230 1.00 67.31 86 GLY A O 1
ATOM 669 N N . ARG A 1 87 ? 31.085 -21.283 -28.646 1.00 58.88 87 ARG A N 1
ATOM 670 C CA . ARG A 1 87 ? 31.193 -22.752 -28.605 1.00 58.88 87 ARG A CA 1
ATOM 671 C C . ARG A 1 87 ? 31.111 -23.297 -27.186 1.00 58.88 87 ARG A C 1
ATOM 673 O O . ARG A 1 87 ? 31.540 -22.578 -26.258 1.00 58.88 87 ARG A O 1
#

pLDDT: mean 74.43, std 14.86, range [42.53, 95.81]

Foldseek 3Di:
DDDCPDPDDDDDDDDDDDPVVVVVLVVVCVVVVHDSVVVVVVVVVCVVVVVVCVPQDPCNVCVVVVPPDPDPPDPVPCV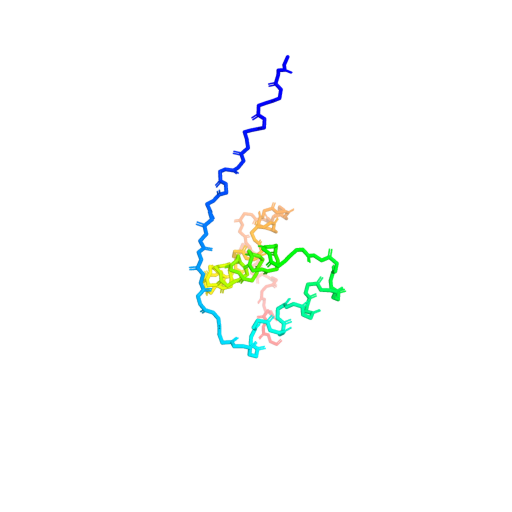VVVPPPPD